Protein AF-C1D261-F1 (afdb_monomer_lite)

Radius of gyration: 27.04 Å; chains: 1; bounding box: 80×46×77 Å

Foldseek 3Di:
DDDDDDDDPPPPPVVVVVVVVVVVVVVVVVVVLVQLVVLQVVLVVLLVVLLQVLLPDPPNPNSFQDPVLAQHFQQDCSSPPSRDDVVSVVSADDKGKHADPVDRNWIKIWTHTPSRDIDMDTDPGPVVVVCVVVVNDDDDPDDDDPPDDDDPDDDDDDDPDPPPPDDD

Structure (mmCIF, N/CA/C/O backbone):
data_AF-C1D261-F1
#
_entry.id   AF-C1D261-F1
#
loop_
_atom_site.group_PDB
_atom_site.id
_atom_site.type_symbol
_atom_site.label_atom_id
_atom_site.label_alt_id
_atom_site.label_comp_id
_atom_site.label_asym_id
_atom_site.label_entity_id
_atom_site.label_seq_id
_atom_site.pdbx_PDB_ins_code
_atom_site.Cartn_x
_atom_site.Cartn_y
_atom_site.Cartn_z
_atom_site.occupancy
_atom_site.B_iso_or_equiv
_atom_site.auth_seq_id
_atom_site.auth_comp_id
_atom_site.auth_asym_id
_atom_site.auth_atom_id
_atom_site.pdbx_PDB_model_num
ATOM 1 N N . MET A 1 1 ? 57.432 -9.113 -55.259 1.00 39.78 1 MET A N 1
ATOM 2 C CA . MET A 1 1 ? 56.973 -7.722 -55.050 1.00 39.78 1 MET A CA 1
ATOM 3 C C . MET A 1 1 ? 55.510 -7.777 -54.645 1.00 39.78 1 MET A C 1
ATOM 5 O O . MET A 1 1 ? 54.765 -8.558 -55.221 1.00 39.78 1 MET A O 1
ATOM 9 N N . ASN A 1 2 ? 55.187 -7.074 -53.562 1.00 41.00 2 ASN A N 1
ATOM 10 C CA . ASN A 1 2 ? 54.074 -7.325 -52.645 1.00 41.00 2 ASN A CA 1
ATOM 11 C C . ASN A 1 2 ? 52.682 -7.084 -53.243 1.00 41.00 2 ASN A C 1
ATOM 13 O O . ASN A 1 2 ? 52.435 -6.032 -53.821 1.00 41.00 2 ASN A O 1
ATOM 17 N N . SER A 1 3 ? 51.764 -8.017 -52.980 1.00 47.94 3 SER A N 1
ATOM 18 C CA . SER A 1 3 ? 50.319 -7.836 -53.126 1.00 47.94 3 SER A CA 1
ATOM 19 C C . SER A 1 3 ? 49.685 -8.072 -51.752 1.00 47.94 3 SER A C 1
ATOM 21 O O . SER A 1 3 ? 49.516 -9.211 -51.330 1.00 47.94 3 SER A O 1
ATOM 23 N N . LEU A 1 4 ? 49.462 -6.993 -50.998 1.00 51.75 4 LEU A N 1
ATOM 24 C CA . LEU A 1 4 ? 48.928 -7.008 -49.630 1.00 51.75 4 LEU A CA 1
ATOM 25 C C . LEU A 1 4 ? 48.107 -5.734 -49.399 1.00 51.75 4 LEU A C 1
ATOM 27 O O . LEU A 1 4 ? 48.561 -4.836 -48.708 1.00 51.75 4 LEU A O 1
ATOM 31 N N . TYR A 1 5 ? 46.918 -5.630 -49.990 1.00 53.00 5 TYR A N 1
ATOM 32 C CA . TYR A 1 5 ? 45.932 -4.616 -49.596 1.00 53.00 5 TYR A CA 1
ATOM 33 C C . TYR A 1 5 ? 44.528 -5.092 -49.958 1.00 53.00 5 TYR A C 1
ATOM 35 O O . TYR A 1 5 ? 43.990 -4.650 -50.964 1.00 53.00 5 TYR A O 1
ATOM 43 N N . LEU A 1 6 ? 43.924 -6.001 -49.183 1.00 52.50 6 LEU A N 1
ATOM 44 C CA . LEU A 1 6 ? 42.470 -6.192 -49.270 1.00 52.50 6 LEU A CA 1
ATOM 45 C C . LEU A 1 6 ? 41.856 -6.908 -48.054 1.00 52.50 6 LEU A C 1
ATOM 47 O O . LEU A 1 6 ? 41.239 -7.952 -48.205 1.00 52.50 6 LEU A O 1
ATOM 51 N N . SER A 1 7 ? 41.995 -6.364 -46.842 1.00 49.75 7 SER A N 1
ATOM 52 C CA . SER A 1 7 ? 41.150 -6.798 -45.708 1.00 49.75 7 SER A CA 1
ATOM 53 C C . SER A 1 7 ? 41.362 -5.921 -44.473 1.00 49.75 7 SER A C 1
ATOM 55 O O . SER A 1 7 ? 41.992 -6.342 -43.509 1.00 49.75 7 SER A O 1
ATOM 57 N N . ALA A 1 8 ? 40.864 -4.681 -44.494 1.00 50.94 8 ALA A N 1
ATOM 58 C CA . ALA A 1 8 ? 40.878 -3.816 -43.305 1.00 50.94 8 ALA A CA 1
ATOM 59 C C . ALA A 1 8 ? 39.678 -2.849 -43.225 1.00 50.94 8 ALA A C 1
ATOM 61 O O . ALA A 1 8 ? 39.795 -1.761 -42.675 1.00 50.94 8 ALA A O 1
ATOM 62 N N . THR A 1 9 ? 38.515 -3.215 -43.773 1.00 51.25 9 THR A N 1
ATOM 63 C CA . THR A 1 9 ? 37.313 -2.350 -43.767 1.00 51.25 9 THR A CA 1
ATOM 64 C C . THR A 1 9 ? 36.032 -3.056 -43.305 1.00 51.25 9 THR A C 1
ATOM 66 O O . THR A 1 9 ? 34.938 -2.569 -43.554 1.00 51.25 9 THR A O 1
ATOM 69 N N . MET A 1 10 ? 36.140 -4.172 -42.573 1.00 49.25 1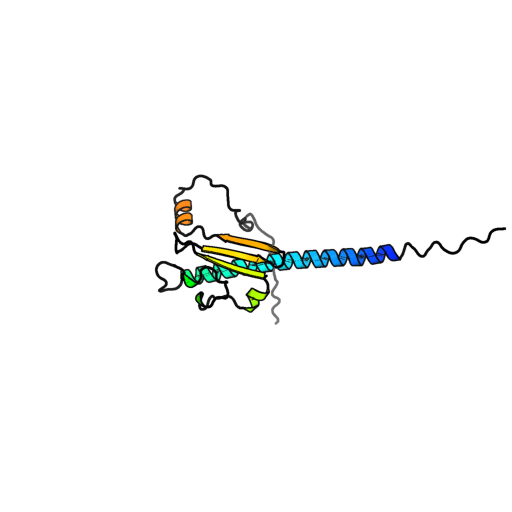0 MET A N 1
ATOM 70 C CA . MET A 1 10 ? 34.984 -4.914 -42.028 1.00 49.25 10 MET A CA 1
ATOM 71 C C . MET A 1 10 ? 34.945 -4.989 -40.489 1.00 49.25 10 MET A C 1
ATOM 73 O O . MET A 1 10 ? 34.366 -5.912 -39.934 1.00 49.25 10 MET A O 1
ATOM 77 N N . VAL A 1 11 ? 35.554 -4.039 -39.769 1.00 52.12 11 VAL A N 1
ATOM 78 C CA . VAL A 1 11 ? 35.526 -4.045 -38.285 1.00 52.12 11 VAL A CA 1
ATOM 79 C C . VAL A 1 11 ? 34.801 -2.831 -37.685 1.00 52.12 11 VAL A C 1
ATOM 81 O O . VAL A 1 11 ? 34.303 -2.914 -36.568 1.00 52.12 11 VAL A O 1
ATOM 84 N N . LEU A 1 12 ? 34.637 -1.724 -38.421 1.00 49.97 12 LEU A N 1
ATOM 85 C CA . LEU A 1 12 ? 33.993 -0.517 -37.872 1.00 49.97 12 LEU A CA 1
ATOM 86 C C . LEU A 1 12 ? 32.456 -0.494 -37.972 1.00 49.97 12 LEU A C 1
ATOM 88 O O . LEU A 1 12 ? 31.824 0.261 -37.241 1.00 49.97 12 LEU A O 1
ATOM 92 N N . GLY A 1 13 ? 31.837 -1.316 -38.827 1.00 49.56 13 GLY A N 1
ATOM 93 C CA . GLY A 1 13 ? 30.373 -1.343 -38.981 1.00 49.56 13 GLY A CA 1
ATOM 94 C C . GLY A 1 13 ? 29.634 -2.029 -37.826 1.00 49.56 13 GLY A C 1
ATOM 95 O O . GLY A 1 13 ? 28.518 -1.646 -37.492 1.00 49.56 13 GLY A O 1
ATOM 96 N N . SER A 1 14 ? 30.264 -3.008 -37.173 1.00 52.47 14 SER A N 1
ATOM 97 C CA . SER A 1 14 ? 29.611 -3.852 -36.159 1.00 52.47 14 SER A CA 1
ATOM 98 C C . SER A 1 14 ? 29.516 -3.199 -34.774 1.00 52.47 14 SER A C 1
ATOM 100 O O . SER A 1 14 ? 28.669 -3.587 -33.978 1.00 52.47 14 SER A O 1
ATOM 102 N N . LEU A 1 15 ? 30.354 -2.197 -34.485 1.00 52.19 15 LEU A N 1
ATOM 103 C CA . LEU A 1 15 ? 30.388 -1.506 -33.187 1.00 52.19 15 LEU A CA 1
ATOM 104 C C . LEU A 1 15 ? 29.264 -0.469 -33.034 1.00 52.19 15 LEU A C 1
ATOM 106 O O . LEU A 1 15 ? 28.790 -0.227 -31.924 1.00 52.19 15 LEU A O 1
ATOM 110 N N . VAL A 1 16 ? 28.808 0.123 -34.144 1.00 52.88 16 VAL A N 1
ATOM 111 C CA . VAL A 1 16 ? 27.756 1.153 -34.130 1.00 52.88 16 VAL A CA 1
ATOM 112 C C . VAL A 1 16 ? 26.375 0.526 -33.912 1.00 52.88 16 VAL A C 1
ATOM 114 O O . VAL A 1 16 ? 25.591 1.050 -33.125 1.00 52.88 16 VAL A O 1
ATOM 117 N N . LEU A 1 17 ? 26.098 -0.642 -34.509 1.00 53.12 17 LEU A N 1
ATOM 118 C CA . LEU A 1 17 ? 24.821 -1.340 -34.302 1.00 53.12 17 LEU A CA 1
ATOM 119 C C . LEU A 1 17 ? 24.685 -1.922 -32.884 1.00 53.12 17 LEU A C 1
ATOM 121 O O . LEU A 1 17 ? 23.619 -1.805 -32.284 1.00 53.12 17 LEU A O 1
ATOM 125 N N . SER A 1 18 ? 25.762 -2.457 -32.293 1.00 57.53 18 SER A N 1
ATOM 126 C CA . SER A 1 18 ? 25.724 -2.939 -30.902 1.00 57.53 18 SER A CA 1
ATOM 127 C C . SER A 1 18 ? 25.515 -1.817 -29.878 1.00 57.53 18 SER A C 1
ATOM 129 O O . SER A 1 18 ? 24.959 -2.055 -28.806 1.00 57.53 18 SER A O 1
ATOM 131 N N . GLY A 1 19 ? 25.949 -0.591 -30.197 1.00 59.88 19 GLY A N 1
ATOM 132 C CA . GLY A 1 19 ? 25.756 0.583 -29.344 1.00 59.88 19 GLY A CA 1
ATOM 133 C C . GLY A 1 19 ? 24.301 1.057 -29.298 1.00 59.88 19 GLY A C 1
ATOM 134 O O . GLY A 1 19 ? 23.809 1.391 -28.222 1.00 59.88 19 GLY A O 1
ATOM 135 N N . CYS A 1 20 ? 23.592 1.026 -30.433 1.00 64.88 20 CYS A N 1
ATOM 136 C CA . CYS A 1 20 ? 22.168 1.370 -30.497 1.00 64.88 20 CYS A CA 1
ATOM 137 C C . CYS A 1 20 ? 21.304 0.357 -29.737 1.00 64.88 20 CYS A C 1
ATOM 139 O O . CYS A 1 20 ? 20.500 0.755 -28.898 1.00 64.88 20 CYS A O 1
ATOM 141 N N . GLU A 1 21 ? 21.530 -0.945 -29.932 1.00 71.69 21 GLU A N 1
ATOM 142 C CA . GLU A 1 21 ? 20.773 -1.976 -29.210 1.00 71.69 21 GLU A CA 1
ATOM 143 C C . GLU A 1 21 ? 21.033 -1.957 -27.697 1.00 71.69 21 GLU A C 1
ATOM 145 O O . GLU A 1 21 ? 20.148 -2.286 -26.908 1.00 71.69 21 GLU A O 1
ATOM 150 N N . ALA A 1 22 ? 22.253 -1.618 -27.266 1.00 73.44 22 ALA A N 1
ATOM 151 C CA . ALA A 1 22 ? 22.586 -1.494 -25.849 1.00 73.44 22 ALA A CA 1
ATOM 152 C C . ALA A 1 22 ? 21.960 -0.238 -25.220 1.00 73.44 22 ALA A C 1
ATOM 154 O O . ALA A 1 22 ? 21.461 -0.296 -24.094 1.00 73.44 22 ALA A O 1
ATOM 155 N N . ALA A 1 23 ? 21.952 0.886 -25.944 1.00 74.25 23 ALA A N 1
ATOM 156 C CA . ALA A 1 23 ? 21.301 2.113 -25.498 1.00 74.25 23 ALA A CA 1
ATOM 157 C C . ALA A 1 23 ? 19.780 1.932 -25.387 1.00 74.25 23 ALA A C 1
ATOM 159 O O . ALA A 1 23 ? 19.203 2.266 -24.354 1.00 74.25 23 ALA A O 1
ATOM 160 N N . GLU A 1 24 ? 19.139 1.336 -26.396 1.00 79.69 24 GLU A N 1
ATOM 161 C CA . GLU A 1 24 ? 17.706 1.031 -26.365 1.00 79.69 24 GLU A CA 1
ATOM 162 C C . GLU A 1 24 ? 17.350 0.105 -25.199 1.00 79.69 24 GLU A C 1
ATOM 164 O O . GLU A 1 24 ? 16.458 0.434 -24.419 1.00 79.69 24 GLU A O 1
ATOM 169 N N . ARG A 1 25 ? 18.087 -1.001 -25.008 1.00 83.19 25 ARG A N 1
ATOM 170 C CA . ARG A 1 25 ? 17.892 -1.909 -23.862 1.00 83.19 25 ARG A CA 1
ATOM 171 C C . ARG A 1 25 ? 17.951 -1.173 -22.526 1.00 83.19 25 ARG A C 1
ATOM 173 O O . ARG A 1 25 ? 17.031 -1.303 -21.723 1.00 83.19 25 ARG A O 1
ATOM 180 N N . LYS A 1 26 ? 18.966 -0.330 -22.325 1.00 84.12 26 LYS A N 1
ATOM 181 C CA . LYS A 1 26 ? 19.103 0.470 -21.101 1.00 84.12 26 LYS A CA 1
ATOM 182 C C . LYS A 1 26 ? 17.930 1.434 -20.902 1.00 84.12 26 LYS A C 1
ATOM 184 O O . LYS A 1 26 ? 17.459 1.600 -19.779 1.00 84.12 26 LYS A O 1
ATOM 189 N N . HIS A 1 27 ? 17.439 2.060 -21.971 1.00 84.62 27 HIS A N 1
ATOM 190 C CA . HIS A 1 27 ? 16.257 2.920 -21.899 1.00 84.62 27 HIS A CA 1
ATOM 191 C C . HIS A 1 27 ? 14.992 2.134 -21.529 1.00 84.62 27 HIS A C 1
ATOM 193 O O . HIS A 1 27 ? 14.210 2.604 -20.701 1.00 84.62 27 HIS A O 1
ATOM 199 N N . TYR A 1 28 ? 14.798 0.937 -22.091 1.00 88.31 28 TYR A N 1
ATOM 200 C CA . TYR A 1 28 ? 13.676 0.067 -21.729 1.00 88.31 28 TYR A CA 1
ATOM 201 C C . TYR A 1 28 ? 13.749 -0.383 -20.268 1.00 88.31 28 TYR A C 1
ATOM 203 O O . TYR A 1 28 ? 12.752 -0.276 -19.560 1.00 88.31 28 TYR A O 1
ATOM 211 N N . GLU A 1 29 ? 14.921 -0.807 -19.793 1.00 91.50 29 GLU A N 1
ATOM 212 C CA . GLU A 1 29 ? 15.138 -1.202 -18.396 1.00 91.50 29 GLU A CA 1
ATOM 213 C C . GLU A 1 29 ? 14.838 -0.049 -17.426 1.00 91.50 29 GLU A C 1
ATOM 215 O O . GLU A 1 29 ? 14.090 -0.219 -16.464 1.00 91.50 29 GLU A O 1
ATOM 220 N N . GLN A 1 30 ? 15.346 1.156 -17.706 1.00 92.62 30 GLN A N 1
ATOM 221 C CA . GLN A 1 30 ? 15.082 2.342 -16.881 1.00 92.62 30 GLN A CA 1
ATOM 222 C C . GLN A 1 30 ? 13.604 2.739 -16.873 1.00 92.62 30 GLN A C 1
ATOM 224 O O . GLN A 1 30 ? 13.062 3.137 -15.834 1.00 92.62 30 GLN A O 1
ATOM 229 N N . ARG A 1 31 ? 12.942 2.635 -18.029 1.00 93.81 31 ARG A N 1
ATOM 230 C CA . ARG A 1 31 ? 11.510 2.906 -18.143 1.00 93.81 31 ARG A CA 1
ATOM 231 C C . ARG A 1 31 ? 10.706 1.896 -17.338 1.00 93.81 31 ARG A C 1
ATOM 233 O O . ARG A 1 31 ? 9.803 2.303 -16.615 1.00 93.81 31 ARG A O 1
ATOM 240 N N . GLN A 1 32 ? 11.041 0.614 -17.442 1.00 94.88 32 GLN A N 1
ATOM 241 C CA . GLN A 1 32 ? 10.359 -0.444 -16.708 1.00 94.88 32 GLN A CA 1
ATOM 242 C C . GLN A 1 32 ? 10.522 -0.260 -15.196 1.00 94.88 32 GLN A C 1
ATOM 244 O O . GLN A 1 32 ? 9.527 -0.258 -14.481 1.00 94.88 32 GLN A O 1
ATOM 249 N N . LEU A 1 33 ? 11.736 0.040 -14.728 1.00 94.44 33 LEU A N 1
ATOM 250 C CA . LEU A 1 33 ? 11.999 0.315 -13.314 1.00 94.44 33 LEU A CA 1
ATOM 251 C C . LEU A 1 33 ? 11.202 1.523 -12.798 1.00 94.44 33 LEU A C 1
ATOM 253 O O . LEU A 1 33 ? 10.637 1.488 -11.708 1.00 94.44 33 LEU A O 1
ATOM 257 N N . THR A 1 34 ? 11.102 2.586 -13.602 1.00 94.69 34 THR A N 1
ATOM 258 C CA . THR A 1 34 ? 10.259 3.747 -13.271 1.00 94.69 34 THR A CA 1
ATOM 259 C C . THR A 1 34 ? 8.780 3.368 -13.185 1.00 94.69 34 THR A C 1
ATOM 261 O O . THR A 1 34 ? 8.083 3.812 -12.273 1.00 94.69 34 THR A O 1
ATOM 264 N N . LEU A 1 35 ? 8.288 2.549 -14.119 1.00 96.81 35 LEU A N 1
ATOM 265 C CA . LEU A 1 35 ? 6.905 2.076 -14.106 1.00 96.81 35 LEU A CA 1
ATOM 266 C C . LEU A 1 35 ? 6.618 1.215 -12.873 1.00 96.81 35 LEU A C 1
ATOM 268 O O . LEU A 1 35 ? 5.603 1.434 -12.219 1.00 96.81 35 LEU A O 1
ATOM 272 N N . ASP A 1 36 ? 7.512 0.293 -12.523 1.00 97.06 36 ASP A N 1
ATOM 273 C CA . ASP A 1 36 ? 7.348 -0.594 -11.368 1.00 97.06 36 ASP A CA 1
ATOM 274 C C . ASP A 1 36 ? 7.347 0.186 -10.044 1.00 97.06 36 ASP A C 1
ATOM 276 O O . ASP A 1 36 ? 6.477 -0.040 -9.198 1.00 97.06 36 ASP A O 1
ATOM 280 N N . ARG A 1 37 ? 8.217 1.196 -9.911 1.00 97.25 37 ARG A N 1
ATOM 281 C CA . ARG A 1 37 ? 8.188 2.155 -8.795 1.00 97.25 37 ARG A CA 1
ATOM 282 C C . ARG A 1 37 ? 6.859 2.902 -8.707 1.00 97.25 37 ARG A C 1
ATOM 284 O O . ARG A 1 37 ? 6.244 2.958 -7.642 1.00 97.25 37 ARG A O 1
ATOM 291 N N . ASN A 1 38 ? 6.405 3.479 -9.820 1.00 96.38 38 ASN A N 1
ATOM 292 C CA . ASN A 1 38 ? 5.160 4.251 -9.855 1.00 96.38 38 ASN A CA 1
ATOM 293 C C . ASN A 1 38 ? 3.951 3.371 -9.517 1.00 96.38 38 ASN A C 1
ATOM 295 O O . ASN A 1 38 ? 3.059 3.801 -8.790 1.00 96.38 38 ASN A O 1
ATOM 299 N N . ASN A 1 39 ? 3.944 2.129 -9.999 1.00 97.12 39 ASN A N 1
ATOM 300 C CA . ASN A 1 39 ? 2.920 1.137 -9.695 1.00 97.12 39 ASN A CA 1
ATOM 301 C C . ASN A 1 39 ? 2.872 0.812 -8.197 1.00 97.12 39 ASN A C 1
ATOM 303 O O . ASN A 1 39 ? 1.788 0.805 -7.613 1.00 97.12 39 ASN A O 1
ATOM 307 N N . ALA A 1 40 ? 4.028 0.597 -7.561 1.00 97.19 40 ALA A N 1
ATOM 308 C CA . ALA A 1 40 ? 4.107 0.328 -6.127 1.00 97.19 40 ALA A CA 1
ATOM 309 C C . ALA A 1 40 ? 3.613 1.516 -5.286 1.00 97.19 40 ALA A C 1
ATOM 311 O O . ALA A 1 40 ? 2.808 1.337 -4.370 1.00 97.19 40 ALA A O 1
ATOM 312 N N . GLN A 1 41 ? 4.019 2.741 -5.634 1.00 96.12 41 GLN A N 1
ATOM 313 C CA . GLN A 1 41 ? 3.559 3.958 -4.957 1.00 96.12 41 GLN A CA 1
ATOM 314 C C . GLN A 1 41 ? 2.062 4.212 -5.162 1.00 96.12 41 GLN A C 1
ATOM 316 O O . GLN A 1 41 ? 1.350 4.549 -4.212 1.00 96.12 41 GLN A O 1
ATOM 321 N N . PHE A 1 42 ? 1.564 4.017 -6.385 1.00 95.75 42 PHE A N 1
ATOM 322 C CA . PHE A 1 42 ? 0.144 4.141 -6.686 1.00 95.75 42 PHE A CA 1
ATOM 323 C C . PHE A 1 42 ? -0.668 3.134 -5.871 1.00 95.75 42 PHE A C 1
ATOM 325 O O . PHE A 1 42 ? -1.596 3.535 -5.168 1.00 95.75 42 PHE A O 1
ATOM 332 N N . TYR A 1 43 ? -0.275 1.858 -5.882 1.00 97.56 43 TYR A N 1
ATOM 333 C CA . TYR A 1 43 ? -0.908 0.818 -5.077 1.00 97.56 43 TYR A CA 1
ATOM 334 C C . TYR A 1 43 ? -0.911 1.178 -3.583 1.00 97.56 43 TYR A C 1
ATOM 336 O O . TYR A 1 43 ? -1.955 1.105 -2.933 1.00 97.56 43 TYR A O 1
ATOM 344 N N . LEU A 1 44 ? 0.229 1.627 -3.039 1.00 96.62 44 LEU A N 1
ATOM 345 C CA . LEU A 1 44 ? 0.337 2.053 -1.642 1.00 96.62 44 LEU A CA 1
ATOM 346 C C . LEU A 1 44 ? -0.668 3.169 -1.324 1.00 96.62 44 LEU A C 1
ATOM 348 O O . LEU A 1 44 ? -1.397 3.080 -0.338 1.00 96.62 44 LEU A O 1
ATOM 352 N N . SER A 1 45 ? -0.761 4.183 -2.188 1.00 95.56 45 SER A N 1
ATOM 353 C CA . SER A 1 45 ? -1.699 5.297 -2.012 1.00 95.56 45 SER A CA 1
ATOM 354 C C . SER A 1 45 ? -3.168 4.853 -2.028 1.00 95.56 45 SER A C 1
ATOM 356 O O . SER A 1 45 ? -3.967 5.344 -1.230 1.00 95.56 45 SER A O 1
ATOM 358 N N . GLN A 1 46 ? -3.527 3.896 -2.892 1.00 96.62 46 GLN A N 1
ATOM 359 C CA . GLN A 1 46 ? -4.878 3.336 -2.953 1.00 96.62 46 GLN A CA 1
ATOM 360 C C . GLN A 1 46 ? -5.184 2.512 -1.703 1.00 96.62 46 GLN A C 1
ATOM 362 O O . GLN A 1 46 ? -6.276 2.616 -1.147 1.00 96.62 46 GLN A O 1
ATOM 367 N N . CYS A 1 47 ? -4.206 1.750 -1.210 1.00 95.81 47 CYS A N 1
ATOM 368 C CA . CYS A 1 47 ? -4.358 0.978 0.015 1.00 95.81 47 CYS A CA 1
ATOM 369 C C . CYS A 1 47 ? -4.595 1.875 1.238 1.00 95.81 47 CYS A C 1
ATOM 371 O O . CYS A 1 47 ? -5.515 1.618 2.015 1.00 95.81 47 CYS A O 1
ATOM 373 N N . VAL A 1 48 ? -3.832 2.968 1.376 1.00 94.38 48 VAL A N 1
ATOM 374 C CA . VAL A 1 48 ? -4.067 3.978 2.424 1.00 94.38 48 VAL A CA 1
ATOM 375 C C . VAL A 1 48 ? -5.502 4.502 2.341 1.00 94.38 48 VAL A C 1
ATOM 377 O O . VAL A 1 48 ? -6.231 4.481 3.330 1.00 94.38 48 VAL A O 1
ATOM 380 N N . GLN A 1 49 ? -5.951 4.910 1.151 1.00 93.44 49 GLN A N 1
ATOM 381 C CA . GLN A 1 49 ? -7.309 5.429 0.965 1.00 93.44 49 GLN A CA 1
ATOM 382 C C . GLN A 1 49 ? -8.391 4.400 1.307 1.00 93.44 49 GLN A C 1
ATOM 384 O O . GLN A 1 49 ? -9.399 4.758 1.918 1.00 93.44 49 GLN A O 1
ATOM 389 N N . ALA A 1 50 ? -8.199 3.135 0.937 1.00 93.94 50 ALA A N 1
ATOM 390 C CA . ALA A 1 50 ? -9.117 2.052 1.267 1.00 93.94 50 ALA A CA 1
ATOM 391 C C . ALA A 1 50 ? -9.266 1.874 2.783 1.00 93.94 50 ALA A C 1
ATOM 393 O O . ALA A 1 50 ? -10.384 1.812 3.303 1.00 93.94 50 ALA A O 1
ATOM 394 N N . ILE A 1 51 ? -8.138 1.849 3.497 1.00 91.94 51 ILE A N 1
ATOM 395 C CA . ILE A 1 51 ? -8.110 1.736 4.955 1.00 91.94 51 ILE A CA 1
ATOM 396 C C . ILE A 1 51 ? -8.785 2.951 5.602 1.00 91.94 51 ILE A C 1
ATOM 398 O O . ILE A 1 51 ? -9.657 2.778 6.453 1.00 91.94 51 ILE A O 1
ATOM 402 N N . GLU A 1 52 ? -8.467 4.171 5.171 1.00 90.12 52 GLU A N 1
ATOM 403 C CA . GLU A 1 52 ? -9.071 5.384 5.738 1.00 90.12 52 GLU A CA 1
ATOM 404 C C . GLU A 1 52 ? -10.581 5.467 5.481 1.00 90.12 52 GLU A C 1
ATOM 406 O O . GLU A 1 52 ? -11.353 5.788 6.388 1.00 90.12 52 GLU A O 1
ATOM 411 N N . ARG A 1 53 ? -11.051 5.079 4.290 1.00 89.69 53 ARG A N 1
ATOM 412 C CA . ARG A 1 53 ? -12.494 4.977 4.008 1.00 89.69 53 ARG A CA 1
ATOM 413 C C . ARG A 1 53 ? -13.170 3.938 4.895 1.00 89.69 53 ARG A C 1
ATOM 415 O O . ARG A 1 53 ? -14.262 4.185 5.407 1.00 89.69 53 ARG A O 1
ATOM 422 N N . ARG A 1 54 ? -12.512 2.800 5.137 1.00 88.00 54 ARG A N 1
ATOM 423 C CA . ARG A 1 54 ? -13.011 1.777 6.062 1.00 88.00 54 ARG A CA 1
ATOM 424 C C . ARG A 1 54 ? -13.117 2.310 7.490 1.00 88.00 54 ARG A C 1
ATOM 426 O O . ARG A 1 54 ? -14.085 1.991 8.174 1.00 88.00 54 ARG A O 1
ATOM 433 N N . ARG A 1 55 ? -12.174 3.140 7.939 1.00 85.12 55 ARG A N 1
ATOM 434 C CA . ARG A 1 55 ? -12.210 3.771 9.272 1.00 85.12 55 ARG A CA 1
ATOM 435 C C . ARG A 1 55 ? -13.307 4.820 9.400 1.00 85.12 55 ARG A C 1
ATOM 437 O O . ARG A 1 55 ? -13.895 4.946 10.471 1.00 85.12 55 ARG A O 1
ATOM 444 N N . ALA A 1 56 ? -13.583 5.551 8.325 1.00 84.06 56 ALA A N 1
ATOM 445 C CA . ALA A 1 56 ? -14.607 6.588 8.292 1.00 84.06 56 ALA A CA 1
ATOM 446 C C . ALA A 1 56 ? -16.045 6.039 8.195 1.00 84.06 56 ALA A C 1
ATOM 448 O O . ALA A 1 56 ? -16.997 6.816 8.284 1.00 84.06 56 ALA A O 1
ATOM 449 N N . GLN A 1 57 ? -16.233 4.725 8.011 1.00 81.50 57 GLN A N 1
ATOM 450 C CA . GLN A 1 57 ? -17.569 4.156 7.851 1.00 81.50 57 GLN A CA 1
ATOM 451 C C . GLN A 1 57 ? -18.441 4.302 9.111 1.00 81.50 57 GLN A C 1
ATOM 453 O O . GLN A 1 57 ? -17.998 3.987 10.223 1.00 81.50 57 GLN A O 1
ATOM 458 N N . PRO A 1 58 ? -19.721 4.688 8.945 1.00 70.75 58 PRO A N 1
ATOM 459 C CA . PRO A 1 58 ? -20.687 4.704 10.036 1.00 70.75 58 PRO A CA 1
ATOM 460 C C . PRO A 1 58 ? -20.805 3.325 10.700 1.00 70.75 58 PRO A C 1
ATOM 462 O O . PRO A 1 58 ? -20.914 2.305 10.025 1.00 70.75 58 PRO A O 1
ATOM 465 N N . GLY A 1 59 ? -20.794 3.288 12.033 1.00 68.56 59 GLY A N 1
ATOM 466 C CA . GLY A 1 59 ? -20.914 2.045 12.806 1.00 68.56 59 GLY A CA 1
ATOM 467 C C . GLY A 1 59 ? -19.594 1.317 13.091 1.00 68.56 59 GLY A C 1
ATOM 468 O O . GLY A 1 59 ? -19.584 0.393 13.904 1.00 68.56 59 GLY A O 1
ATOM 469 N N . VAL A 1 60 ? -18.464 1.750 12.518 1.00 64.62 60 VAL A N 1
ATOM 470 C CA . VAL A 1 60 ? -17.136 1.279 12.941 1.00 64.62 60 VAL A CA 1
ATOM 471 C C . VAL A 1 60 ? -16.763 1.980 14.247 1.00 64.62 60 VAL A C 1
ATOM 473 O O . VAL A 1 60 ? -16.516 3.186 14.278 1.00 64.62 60 VAL A O 1
ATOM 476 N N . ALA A 1 61 ? -16.739 1.231 15.354 1.00 59.84 61 ALA A N 1
ATOM 477 C CA . ALA A 1 61 ? -16.457 1.779 16.679 1.00 59.84 61 ALA A CA 1
ATOM 478 C C . ALA A 1 61 ? -15.111 2.529 16.692 1.00 59.84 61 ALA A C 1
ATOM 480 O O . ALA A 1 61 ? -14.049 1.912 16.620 1.00 59.84 61 ALA A O 1
ATOM 481 N N . GLN A 1 62 ? -15.164 3.862 16.802 1.00 64.12 62 GLN A N 1
ATOM 482 C CA . GLN A 1 62 ? -14.001 4.749 16.959 1.00 64.12 62 GLN A CA 1
ATOM 483 C C . GLN A 1 62 ? -12.951 4.650 15.831 1.00 64.12 62 GLN A C 1
ATOM 485 O O . GLN A 1 62 ? -11.762 4.836 16.087 1.00 64.12 62 GLN A O 1
ATOM 490 N N . GLY A 1 63 ? -13.355 4.316 14.599 1.00 68.50 63 GLY A N 1
ATOM 491 C CA . GLY A 1 63 ? -12.416 4.190 13.474 1.00 68.50 63 GLY A CA 1
ATOM 492 C C . GLY A 1 63 ? -11.369 3.085 13.664 1.00 68.50 63 GLY A C 1
ATOM 493 O O . GLY A 1 63 ? -10.252 3.198 13.154 1.00 68.50 63 GLY A O 1
ATOM 494 N N . ARG A 1 64 ? -11.707 2.046 14.442 1.00 76.69 64 ARG A N 1
ATOM 495 C CA . ARG A 1 64 ? -10.866 0.863 14.668 1.00 76.69 64 ARG A CA 1
ATOM 496 C C . ARG A 1 64 ? -10.948 -0.093 13.486 1.00 76.69 64 ARG A C 1
ATOM 498 O O . ARG A 1 64 ? -12.033 -0.391 12.993 1.00 76.69 64 ARG A O 1
ATOM 505 N N . LEU A 1 65 ? -9.805 -0.642 13.093 1.00 83.88 65 LEU A N 1
ATOM 506 C CA . LEU A 1 65 ? -9.737 -1.659 12.048 1.00 83.88 65 LEU A CA 1
ATOM 507 C C . LEU A 1 65 ? -9.966 -3.068 12.626 1.00 83.88 65 LEU A C 1
ATOM 509 O O . LEU A 1 65 ? -9.596 -3.334 13.776 1.00 83.88 65 LEU A O 1
ATOM 513 N N . PRO A 1 66 ? -10.563 -4.002 11.860 1.00 86.69 66 PRO A N 1
ATOM 514 C CA . PRO A 1 66 ? -10.693 -5.389 12.292 1.00 86.69 66 PRO A CA 1
ATOM 515 C C . PRO A 1 66 ? -9.315 -6.014 12.532 1.00 86.69 66 PRO A C 1
ATOM 517 O O . PRO A 1 66 ? -8.488 -6.035 11.629 1.00 86.69 66 PRO A O 1
ATOM 520 N N . ARG A 1 67 ? -9.077 -6.611 13.709 1.00 88.56 67 ARG A N 1
ATOM 521 C CA . ARG A 1 67 ? -7.784 -7.258 14.031 1.00 88.56 67 ARG A CA 1
ATOM 522 C C . ARG A 1 67 ? -7.352 -8.326 13.028 1.00 88.56 67 ARG A C 1
ATOM 524 O O . ARG A 1 67 ? -6.165 -8.501 12.816 1.00 88.56 67 ARG A O 1
ATOM 531 N N . LYS A 1 68 ? -8.310 -9.005 12.391 1.00 91.88 68 LYS A N 1
ATOM 532 C CA . LYS A 1 68 ? -8.044 -10.008 11.349 1.00 91.88 68 LYS A CA 1
ATOM 533 C C . LYS A 1 68 ? -7.403 -9.428 10.078 1.00 91.88 68 LYS A C 1
ATOM 535 O O . LYS A 1 68 ? -6.990 -10.206 9.234 1.00 91.88 68 LYS A O 1
ATOM 540 N N . LEU A 1 69 ? -7.370 -8.101 9.929 1.00 92.19 69 LEU A N 1
ATOM 541 C CA . LEU A 1 69 ? -6.694 -7.413 8.829 1.00 92.19 69 LEU A CA 1
ATOM 542 C C . LEU A 1 69 ? -5.165 -7.386 9.025 1.00 92.19 69 LEU A C 1
ATOM 544 O O . LEU A 1 69 ? -4.427 -7.212 8.059 1.00 92.19 69 LEU A O 1
ATOM 548 N N . ASP A 1 70 ? -4.683 -7.575 10.255 1.00 94.38 70 ASP A N 1
ATOM 549 C CA . ASP A 1 70 ? -3.252 -7.654 10.547 1.00 94.38 70 ASP A CA 1
ATOM 550 C C . ASP A 1 70 ? -2.598 -8.839 9.820 1.00 94.38 70 ASP A C 1
ATOM 552 O O . ASP A 1 70 ? -3.101 -9.963 9.847 1.00 94.38 70 ASP A O 1
ATOM 556 N N . GLY A 1 71 ? -1.487 -8.576 9.135 1.00 95.88 71 GLY A N 1
ATOM 557 C CA . GLY A 1 71 ? -0.775 -9.538 8.297 1.00 95.88 71 GLY A CA 1
ATOM 558 C C . GLY A 1 71 ? -1.418 -9.815 6.933 1.00 95.88 71 GLY A C 1
ATOM 559 O O . GLY A 1 71 ? -0.913 -10.662 6.197 1.00 95.88 71 GLY A O 1
ATOM 560 N N . THR A 1 72 ? -2.510 -9.131 6.578 1.00 96.75 72 THR A N 1
ATOM 561 C CA . THR A 1 72 ? -3.215 -9.327 5.297 1.00 96.75 72 THR A CA 1
ATOM 562 C C . THR A 1 72 ? -2.839 -8.275 4.255 1.00 96.75 72 THR A C 1
ATOM 564 O O . THR A 1 72 ? -2.117 -7.330 4.550 1.00 96.75 72 THR A O 1
ATOM 567 N N . ASN A 1 73 ? -3.302 -8.451 3.021 1.00 96.69 73 ASN A N 1
ATOM 568 C CA . ASN A 1 73 ? -3.066 -7.546 1.899 1.00 96.69 73 ASN A CA 1
ATOM 569 C C . ASN A 1 73 ? -4.236 -6.564 1.687 1.00 96.69 73 ASN A C 1
ATOM 571 O O . ASN A 1 73 ? -5.305 -6.698 2.284 1.00 96.69 73 ASN A O 1
ATOM 575 N N . CYS A 1 74 ? -4.047 -5.566 0.824 1.00 95.81 74 CYS A N 1
ATOM 576 C CA . CYS A 1 74 ? -5.043 -4.512 0.598 1.00 95.81 74 CYS A CA 1
ATOM 577 C C . CYS A 1 74 ? -6.224 -4.943 -0.292 1.00 95.81 74 CYS A C 1
ATOM 579 O O . CYS A 1 74 ? -7.203 -4.213 -0.420 1.00 95.81 74 CYS A O 1
ATOM 581 N N . GLU A 1 75 ? -6.164 -6.136 -0.882 1.00 97.06 75 GLU A N 1
ATOM 582 C CA . GLU A 1 75 ? -7.282 -6.788 -1.576 1.00 97.06 75 GLU A CA 1
ATOM 583 C C . GLU A 1 75 ? -8.157 -7.611 -0.622 1.00 97.06 75 GLU A C 1
ATOM 585 O O . GLU A 1 75 ? -9.124 -8.249 -1.042 1.00 97.06 75 GLU A O 1
ATOM 590 N N . ASN A 1 76 ? -7.804 -7.665 0.666 1.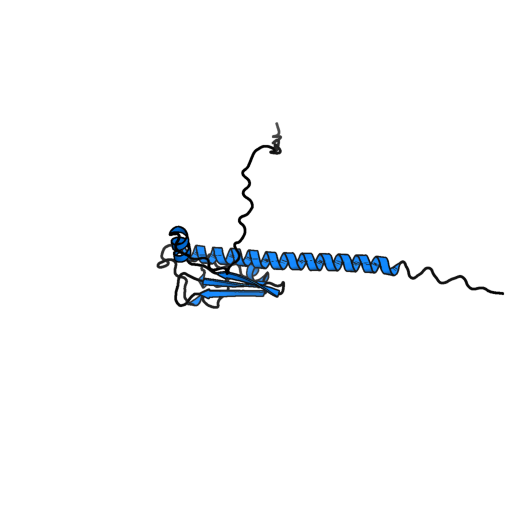00 96.44 76 ASN A N 1
ATOM 591 C CA . ASN A 1 76 ? -8.489 -8.537 1.597 1.00 96.44 76 ASN A CA 1
ATOM 592 C C . ASN A 1 76 ? -9.961 -8.108 1.783 1.00 96.44 76 ASN A C 1
ATOM 594 O O . ASN A 1 76 ? -10.222 -6.946 2.114 1.00 96.44 76 ASN A O 1
ATOM 598 N N . PRO A 1 77 ? -10.931 -9.042 1.695 1.00 93.81 77 PRO A N 1
ATOM 599 C CA . PRO A 1 77 ? -12.356 -8.736 1.850 1.00 93.81 77 PRO A CA 1
ATOM 600 C C . PRO A 1 77 ? -12.745 -8.095 3.190 1.00 93.81 77 PRO A C 1
ATOM 602 O O . PRO A 1 77 ? -13.830 -7.534 3.318 1.00 93.81 77 PRO A O 1
ATOM 605 N N . LEU A 1 78 ? -11.883 -8.151 4.211 1.00 91.38 78 LEU A N 1
ATOM 606 C CA . LEU A 1 78 ? -12.102 -7.470 5.492 1.00 91.38 78 LEU A CA 1
ATOM 607 C C . LEU A 1 78 ? -12.166 -5.934 5.371 1.00 91.38 78 LEU A C 1
ATOM 609 O O . LEU A 1 78 ? -12.734 -5.276 6.255 1.00 91.38 78 LEU A O 1
ATOM 613 N N . LEU A 1 79 ? -11.634 -5.371 4.280 1.00 91.62 79 LEU A N 1
ATOM 614 C CA . LEU A 1 79 ? -11.786 -3.960 3.911 1.00 91.62 79 LEU A CA 1
ATOM 615 C C . LEU A 1 79 ? -13.175 -3.634 3.329 1.00 91.62 79 LEU A C 1
ATOM 617 O O . LEU A 1 79 ? -13.510 -2.459 3.187 1.00 91.62 79 LEU A O 1
ATOM 621 N N . GLY A 1 80 ? -14.013 -4.645 3.074 1.00 90.12 80 GLY A N 1
ATOM 622 C CA . GLY A 1 80 ? -15.359 -4.487 2.525 1.00 90.12 80 GLY A CA 1
ATOM 623 C C . GLY A 1 80 ? -15.331 -3.933 1.102 1.00 90.12 80 GLY A C 1
ATOM 624 O O . GLY A 1 80 ? -14.453 -4.283 0.319 1.00 90.12 80 GLY A O 1
ATOM 625 N N . ASP A 1 81 ? -16.254 -3.022 0.797 1.00 91.25 81 ASP A N 1
ATOM 626 C CA . ASP A 1 81 ? -16.390 -2.392 -0.529 1.00 91.25 81 ASP A CA 1
ATOM 627 C C . ASP A 1 81 ? -15.181 -1.535 -0.945 1.00 91.25 81 ASP A C 1
ATOM 629 O O . ASP A 1 81 ? -15.113 -1.059 -2.075 1.00 91.25 81 ASP A O 1
ATOM 633 N N . TYR A 1 82 ? -14.231 -1.308 -0.033 1.00 93.06 82 TYR A N 1
ATOM 634 C CA . TYR A 1 82 ? -13.000 -0.573 -0.314 1.00 93.06 82 TYR A CA 1
ATOM 635 C C . TYR A 1 82 ? -11.792 -1.475 -0.545 1.00 93.06 82 TYR A C 1
ATOM 637 O O . TYR A 1 82 ? -10.709 -0.950 -0.788 1.00 93.06 82 TYR A O 1
ATOM 645 N N . ALA A 1 83 ? -11.943 -2.801 -0.452 1.00 95.44 83 ALA A N 1
ATOM 646 C CA . ALA A 1 83 ? -10.876 -3.718 -0.831 1.00 95.44 83 ALA A CA 1
ATOM 647 C C . ALA A 1 83 ? -10.417 -3.412 -2.263 1.00 95.44 83 ALA A C 1
ATOM 649 O O . ALA A 1 83 ? -11.239 -3.188 -3.156 1.00 95.44 83 ALA A O 1
ATOM 650 N N . LEU A 1 84 ? -9.102 -3.380 -2.476 1.00 96.31 84 LEU A N 1
ATOM 651 C CA . LEU A 1 84 ? -8.559 -3.153 -3.809 1.00 96.31 84 LEU A CA 1
ATOM 652 C C . LEU A 1 84 ? -8.899 -4.325 -4.731 1.00 96.31 84 LEU A C 1
ATOM 654 O O . LEU A 1 84 ? -9.008 -5.474 -4.297 1.00 96.31 84 LEU A O 1
ATOM 658 N N . ASP A 1 85 ? -9.033 -4.028 -6.023 1.00 95.19 85 ASP A N 1
ATOM 659 C CA . ASP A 1 85 ? -9.229 -5.061 -7.035 1.00 95.19 85 ASP A CA 1
ATOM 660 C C . ASP A 1 85 ? -8.011 -6.013 -7.044 1.00 95.19 85 ASP A C 1
ATOM 662 O O . ASP A 1 85 ? -6.872 -5.539 -7.119 1.00 95.19 85 ASP A O 1
ATOM 666 N N . PRO A 1 86 ? -8.203 -7.347 -7.025 1.00 94.38 86 PRO A N 1
ATOM 667 C CA . PRO A 1 86 ? -7.120 -8.322 -7.154 1.00 94.38 86 PRO A CA 1
ATOM 668 C C . PRO A 1 86 ? -6.173 -8.096 -8.339 1.00 94.38 86 PRO A C 1
ATOM 670 O O . PRO A 1 86 ? -5.007 -8.483 -8.278 1.00 94.38 86 PRO A O 1
ATOM 673 N N . ALA A 1 87 ? -6.644 -7.481 -9.425 1.00 93.75 87 ALA A N 1
ATOM 674 C CA . ALA A 1 87 ? -5.829 -7.085 -10.565 1.00 93.75 87 ALA A CA 1
ATOM 675 C C . ALA A 1 87 ? -4.810 -5.993 -10.208 1.00 93.75 87 ALA A C 1
ATOM 677 O O . ALA A 1 87 ? -3.703 -6.018 -10.744 1.00 93.75 87 ALA A O 1
ATOM 678 N N . GLN A 1 88 ? -5.127 -5.090 -9.274 1.00 91.06 88 GLN A N 1
ATOM 679 C CA . GLN A 1 88 ? -4.163 -4.114 -8.758 1.00 91.06 88 GLN A CA 1
ATOM 680 C C . GLN A 1 88 ? -3.054 -4.808 -7.966 1.00 91.06 88 GLN A C 1
ATOM 682 O O . GLN A 1 88 ? -1.895 -4.455 -8.127 1.00 91.06 88 GLN A O 1
ATOM 687 N N . GLY A 1 89 ? -3.349 -5.869 -7.215 1.00 91.44 89 GLY A N 1
ATOM 688 C CA . GLY A 1 89 ? -2.312 -6.675 -6.556 1.00 91.44 89 GLY A CA 1
ATOM 689 C C . GLY A 1 89 ? -1.304 -7.303 -7.521 1.00 91.44 89 GLY A C 1
ATOM 690 O O . GLY A 1 89 ? -0.166 -7.580 -7.154 1.00 91.44 89 GLY A O 1
ATOM 691 N N . ARG A 1 90 ? -1.680 -7.475 -8.796 1.00 94.00 90 ARG A N 1
ATOM 692 C CA . ARG A 1 90 ? -0.800 -8.021 -9.839 1.00 94.00 90 ARG A CA 1
ATOM 693 C C . ARG A 1 90 ? 0.175 -7.005 -10.422 1.00 94.00 90 ARG A C 1
ATOM 695 O O . ARG A 1 90 ? 0.894 -7.389 -11.338 1.00 94.00 90 ARG A O 1
ATOM 702 N N . ILE A 1 91 ? 0.203 -5.747 -9.986 1.00 93.81 91 ILE A N 1
ATOM 703 C CA . ILE A 1 91 ? 1.204 -4.766 -10.461 1.00 93.81 91 ILE A CA 1
ATOM 704 C C . ILE A 1 91 ? 2.385 -4.619 -9.494 1.00 93.81 91 ILE A C 1
ATOM 706 O O . ILE A 1 91 ? 3.380 -3.990 -9.836 1.00 93.81 91 ILE A O 1
ATOM 710 N N . ILE A 1 92 ? 2.285 -5.234 -8.315 1.00 96.62 92 ILE A N 1
ATOM 711 C CA . ILE A 1 92 ? 3.318 -5.282 -7.277 1.00 96.62 92 ILE A CA 1
ATOM 712 C C . ILE A 1 92 ? 3.774 -6.733 -7.050 1.00 96.62 92 ILE A C 1
ATOM 714 O O . ILE A 1 92 ? 3.297 -7.654 -7.723 1.00 96.62 92 ILE A O 1
ATOM 718 N N . GLU A 1 93 ? 4.724 -6.946 -6.141 1.00 96.94 93 GLU A N 1
ATOM 719 C CA . GLU A 1 93 ? 5.120 -8.288 -5.697 1.00 96.94 93 GLU A CA 1
ATOM 720 C C . GLU A 1 93 ? 4.252 -8.761 -4.524 1.00 96.94 93 GLU A C 1
ATOM 722 O O . GLU A 1 93 ? 3.719 -9.871 -4.544 1.00 96.94 93 GLU A O 1
ATOM 727 N N . LYS A 1 94 ? 4.094 -7.916 -3.499 1.00 96.69 94 LYS A N 1
ATOM 728 C CA . LYS A 1 94 ? 3.359 -8.247 -2.271 1.00 96.69 94 LYS A CA 1
ATOM 729 C C . LYS A 1 94 ? 2.982 -6.990 -1.497 1.00 96.69 94 LYS A C 1
ATOM 731 O O . LYS A 1 94 ? 3.735 -6.025 -1.491 1.00 96.69 94 LYS A O 1
ATOM 736 N N . SER A 1 95 ? 1.877 -7.032 -0.760 1.00 97.75 95 SER A N 1
ATOM 737 C CA . SER A 1 95 ? 1.546 -6.030 0.255 1.00 97.75 95 SER A CA 1
ATOM 738 C C . SER A 1 95 ? 1.187 -6.671 1.596 1.00 97.75 95 SER A C 1
ATOM 740 O O . SER A 1 95 ? 0.702 -7.805 1.649 1.00 97.75 95 SER A O 1
ATOM 742 N N . VAL A 1 96 ? 1.469 -5.960 2.688 1.00 98.00 96 VAL A N 1
ATOM 743 C CA . VAL A 1 96 ? 1.142 -6.370 4.056 1.00 98.00 96 VAL A CA 1
ATOM 744 C C . VAL A 1 96 ? 0.661 -5.165 4.853 1.00 98.00 96 VAL A C 1
ATOM 746 O O . VAL A 1 96 ? 1.349 -4.153 4.949 1.00 98.00 96 VAL A O 1
ATOM 749 N N . ILE A 1 97 ? -0.499 -5.306 5.478 1.00 96.31 97 ILE A N 1
ATOM 750 C CA . ILE A 1 97 ? -1.043 -4.391 6.473 1.00 96.31 97 ILE A CA 1
ATOM 751 C C . ILE A 1 97 ? -0.622 -4.908 7.845 1.00 96.31 97 ILE A C 1
ATOM 753 O O . ILE A 1 97 ? -0.842 -6.075 8.164 1.00 96.31 97 ILE A O 1
ATOM 757 N N . ARG A 1 98 ? -0.039 -4.047 8.675 1.00 94.69 98 ARG A N 1
ATOM 758 C CA . ARG A 1 98 ? 0.264 -4.330 10.079 1.00 94.69 98 ARG A CA 1
ATOM 759 C C . ARG A 1 98 ? -0.512 -3.387 10.976 1.00 94.69 98 ARG A C 1
ATOM 761 O O . ARG A 1 98 ? -0.450 -2.178 10.786 1.00 94.69 98 ARG A O 1
ATOM 768 N N . LEU A 1 99 ? -1.227 -3.918 11.957 1.00 90.62 99 LEU A N 1
ATOM 769 C CA . LEU A 1 99 ? -1.969 -3.111 12.923 1.00 90.62 99 LEU A CA 1
ATOM 770 C C . LEU A 1 99 ? -1.170 -2.972 14.218 1.00 90.62 99 LEU A C 1
ATOM 772 O O . LEU A 1 99 ? -0.692 -3.961 14.769 1.00 90.62 99 LEU A O 1
ATOM 776 N N . ASP A 1 100 ? -1.082 -1.758 14.760 1.00 85.06 100 ASP A N 1
ATOM 777 C CA . ASP A 1 100 ? -0.421 -1.539 16.046 1.00 85.06 100 ASP A CA 1
ATOM 778 C C . ASP A 1 100 ? -1.253 -2.203 17.167 1.00 85.06 100 ASP A C 1
ATOM 780 O O . ASP A 1 100 ? -2.463 -1.983 17.330 1.00 85.06 100 ASP A O 1
ATOM 784 N N . SER A 1 101 ? -0.622 -3.091 17.937 1.00 78.69 101 SER A N 1
ATOM 785 C CA . SER A 1 101 ? -1.280 -3.818 19.025 1.00 78.69 101 SER A CA 1
ATOM 786 C C . SER A 1 101 ? -1.662 -2.897 20.188 1.00 78.69 101 SER A C 1
ATOM 788 O O . SER A 1 101 ? -2.713 -3.106 20.797 1.00 78.69 101 SER A O 1
ATOM 790 N N . SER A 1 102 ? -0.880 -1.842 20.427 1.00 74.94 102 SER A N 1
ATOM 791 C CA . SER A 1 102 ? -1.089 -0.837 21.471 1.00 74.94 102 SER A CA 1
ATOM 792 C C . SER A 1 102 ? -2.088 0.251 21.065 1.00 74.94 102 SER A C 1
ATOM 794 O O . SER A 1 102 ? -2.814 0.774 21.911 1.00 74.94 102 SER A O 1
ATOM 796 N N . ARG A 1 103 ? -2.178 0.560 19.764 1.00 72.56 103 ARG A N 1
ATOM 797 C CA . ARG A 1 103 ? -3.051 1.602 19.202 1.00 72.56 103 ARG A CA 1
ATOM 798 C C . ARG A 1 103 ? -3.839 1.049 18.024 1.00 72.56 103 ARG A C 1
ATOM 800 O O . ARG A 1 103 ? -3.430 1.138 16.880 1.00 72.56 103 ARG A O 1
ATOM 807 N N . LEU A 1 104 ? -5.026 0.527 18.317 1.00 61.91 104 LEU A N 1
ATOM 808 C CA . LEU A 1 104 ? -5.945 -0.112 17.359 1.00 61.91 104 LEU A CA 1
ATOM 809 C C . LEU A 1 104 ? -6.377 0.741 16.152 1.00 61.91 104 LEU A C 1
ATOM 811 O O . LEU A 1 104 ? -7.004 0.227 15.225 1.00 61.91 104 LEU A O 1
ATOM 815 N N . SER A 1 105 ? -6.120 2.042 16.209 1.00 70.00 105 SER A N 1
ATOM 816 C CA . SER A 1 105 ? -6.364 3.007 15.145 1.00 70.00 105 SER A CA 1
ATOM 817 C C . SER A 1 105 ? -5.143 3.220 14.242 1.00 70.00 105 SER A C 1
ATOM 819 O O . SER A 1 105 ? -5.323 3.702 13.134 1.00 70.00 105 SER A O 1
ATOM 821 N N . SER A 1 106 ? -3.937 2.864 14.685 1.00 84.88 106 SER A N 1
ATOM 822 C CA . SER A 1 106 ? -2.690 3.018 13.935 1.00 84.88 106 SER A CA 1
ATOM 823 C C . SER A 1 106 ? -2.359 1.751 13.149 1.00 84.88 106 SER A C 1
ATOM 825 O O . SER A 1 106 ? -2.589 0.626 13.605 1.00 84.88 106 SER A O 1
ATOM 827 N N . TYR A 1 107 ? -1.779 1.935 11.969 1.00 89.44 107 TYR A N 1
ATOM 828 C CA . TYR A 1 107 ? -1.371 0.850 11.089 1.00 89.44 107 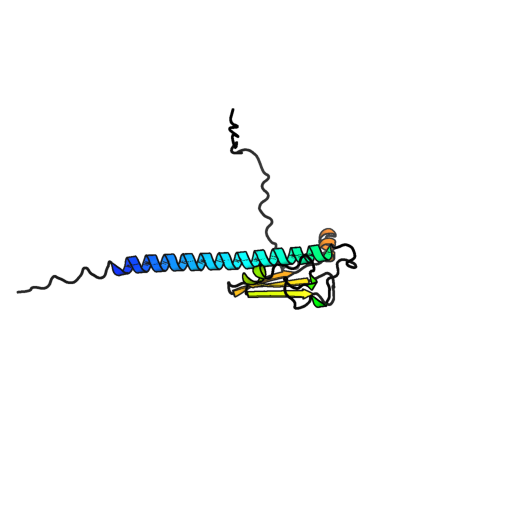TYR A CA 1
ATOM 829 C C . TYR A 1 107 ? -0.145 1.234 10.261 1.00 89.44 107 TYR A C 1
ATOM 831 O O . TYR A 1 107 ? 0.153 2.410 10.059 1.00 89.44 107 TYR A O 1
ATOM 839 N N . THR A 1 108 ? 0.537 0.217 9.754 1.00 93.81 108 THR A N 1
ATOM 840 C CA . THR A 1 108 ? 1.612 0.327 8.773 1.00 93.81 108 THR A CA 1
ATOM 841 C C . THR A 1 108 ? 1.218 -0.472 7.539 1.00 93.81 108 THR A C 1
ATOM 843 O O . THR A 1 108 ? 0.669 -1.565 7.665 1.00 93.81 108 THR A O 1
ATOM 846 N N . ILE A 1 109 ? 1.504 0.044 6.351 1.00 96.12 109 ILE A N 1
ATOM 847 C CA . ILE A 1 109 ? 1.415 -0.715 5.102 1.00 96.12 109 ILE A CA 1
ATOM 848 C C . ILE A 1 109 ? 2.829 -0.875 4.566 1.00 96.12 109 ILE A C 1
ATOM 850 O O . ILE A 1 109 ? 3.546 0.113 4.445 1.00 96.12 109 ILE A O 1
ATOM 854 N N . GLU A 1 110 ? 3.207 -2.098 4.222 1.00 97.94 110 GLU A N 1
ATOM 855 C CA . GLU A 1 110 ? 4.426 -2.412 3.478 1.00 97.94 110 GLU A CA 1
ATOM 856 C C . GLU A 1 110 ? 4.032 -2.941 2.097 1.00 97.94 110 GLU A C 1
ATOM 858 O O . GLU A 1 110 ? 3.219 -3.860 1.989 1.00 97.94 110 GLU A O 1
ATOM 863 N N . VAL A 1 111 ? 4.598 -2.365 1.038 1.00 97.94 111 VAL A N 1
ATOM 864 C CA . VAL A 1 111 ? 4.420 -2.794 -0.354 1.00 97.94 111 VAL A CA 1
ATOM 865 C C . VAL A 1 111 ? 5.786 -3.138 -0.928 1.00 97.94 111 VAL A C 1
ATOM 867 O O . VAL A 1 111 ? 6.661 -2.285 -1.016 1.00 97.94 111 VAL A O 1
ATOM 870 N N . HIS A 1 112 ? 5.955 -4.386 -1.339 1.00 97.69 112 HIS A N 1
ATOM 871 C CA . HIS A 1 112 ? 7.111 -4.863 -2.084 1.00 97.69 112 HIS A CA 1
ATOM 872 C C . HIS A 1 112 ? 6.853 -4.625 -3.575 1.00 97.69 112 HIS A C 1
ATOM 874 O O . HIS A 1 112 ? 5.925 -5.206 -4.155 1.00 97.69 112 HIS A O 1
ATOM 880 N N . GLY A 1 113 ? 7.622 -3.717 -4.170 1.00 96.06 113 GLY A N 1
ATOM 881 C CA . GLY A 1 113 ? 7.558 -3.395 -5.589 1.00 96.06 113 GLY A CA 1
ATOM 882 C C . GLY A 1 113 ? 8.327 -4.404 -6.440 1.00 96.06 113 GLY A C 1
ATOM 883 O O . GLY A 1 113 ? 9.232 -5.086 -5.970 1.00 96.06 113 GLY A O 1
ATOM 884 N N . ARG A 1 114 ? 7.980 -4.496 -7.728 1.00 97.06 114 ARG A N 1
ATOM 885 C CA . ARG A 1 114 ? 8.692 -5.361 -8.692 1.00 97.06 114 ARG A CA 1
ATOM 886 C C . ARG A 1 114 ? 10.075 -4.843 -9.074 1.00 97.06 114 ARG A C 1
ATOM 888 O O . ARG A 1 114 ? 10.861 -5.572 -9.667 1.00 97.06 114 ARG A O 1
ATOM 895 N N . ASP A 1 115 ? 10.359 -3.599 -8.713 1.00 94.38 115 ASP A N 1
ATOM 896 C CA . ASP A 1 115 ? 11.682 -2.992 -8.756 1.00 94.38 115 ASP A CA 1
ATOM 897 C C . ASP A 1 115 ? 12.609 -3.501 -7.635 1.00 94.38 115 ASP A C 1
ATOM 899 O O . ASP A 1 115 ? 13.786 -3.154 -7.629 1.00 94.38 115 ASP A O 1
ATOM 903 N N . GLY A 1 116 ? 12.104 -4.338 -6.717 1.00 94.62 116 GLY A N 1
ATOM 904 C CA . GLY A 1 116 ? 12.857 -4.917 -5.601 1.00 94.62 116 GLY A CA 1
ATOM 905 C C . GLY A 1 116 ? 12.892 -4.037 -4.349 1.00 94.62 116 GLY A C 1
ATOM 906 O O . GLY A 1 116 ? 13.474 -4.434 -3.339 1.00 94.62 116 GLY A O 1
ATOM 907 N N . GLU A 1 117 ? 12.257 -2.865 -4.394 1.00 96.62 117 GLU A N 1
ATOM 908 C CA . GLU A 1 117 ? 12.206 -1.912 -3.287 1.00 96.62 117 GLU A CA 1
ATOM 909 C C . GLU A 1 117 ? 10.978 -2.138 -2.392 1.00 96.62 117 GLU A C 1
ATOM 911 O O . GLU A 1 117 ? 9.953 -2.690 -2.807 1.00 96.62 117 GLU A O 1
ATOM 916 N N . VAL A 1 118 ? 11.071 -1.676 -1.141 1.00 97.12 118 VAL A N 1
ATOM 917 C CA . VAL A 1 118 ? 9.964 -1.719 -0.176 1.00 97.12 118 VAL A CA 1
ATOM 918 C C . VAL A 1 118 ? 9.464 -0.309 0.105 1.00 97.12 118 VAL A C 1
ATOM 920 O O . VAL A 1 118 ? 10.207 0.563 0.551 1.00 97.12 118 VAL A O 1
ATOM 923 N N . TYR A 1 119 ? 8.172 -0.109 -0.118 1.00 95.81 119 TYR A N 1
ATOM 924 C CA . TYR A 1 119 ? 7.470 1.147 0.085 1.00 95.81 119 TYR A CA 1
ATOM 925 C C . TYR A 1 119 ? 6.596 1.041 1.329 1.00 95.81 119 TYR A C 1
ATOM 927 O O . TYR A 1 119 ? 5.697 0.201 1.394 1.00 95.81 119 TYR A O 1
ATOM 935 N N . THR A 1 120 ? 6.845 1.906 2.311 1.00 94.69 120 THR A N 1
ATOM 936 C CA . THR A 1 120 ? 6.191 1.828 3.621 1.00 94.69 120 THR A CA 1
ATOM 937 C C . THR A 1 120 ? 5.403 3.094 3.927 1.00 94.69 120 THR A C 1
ATOM 939 O O . THR A 1 120 ? 5.914 4.204 3.791 1.00 94.69 120 THR A O 1
ATOM 942 N N . TYR A 1 121 ? 4.173 2.925 4.403 1.00 93.62 121 TYR A N 1
ATOM 943 C CA . TYR A 1 121 ? 3.362 3.983 5.001 1.00 93.62 121 TYR A CA 1
ATOM 944 C C . TYR A 1 121 ? 3.118 3.670 6.475 1.00 93.62 121 TYR A C 1
ATOM 946 O O . TYR A 1 121 ? 2.772 2.539 6.800 1.00 93.62 121 TYR A O 1
ATOM 954 N N . VAL A 1 122 ? 3.260 4.662 7.354 1.00 91.38 122 VAL A N 1
ATOM 955 C CA . VAL A 1 122 ? 2.987 4.532 8.793 1.00 91.38 122 VAL A CA 1
ATOM 956 C C . VAL A 1 122 ? 1.948 5.576 9.189 1.00 91.38 122 VAL A C 1
ATOM 958 O O . VAL A 1 122 ? 2.223 6.775 9.113 1.00 91.38 122 VAL A O 1
ATOM 961 N N . ASP A 1 123 ? 0.776 5.133 9.647 1.00 87.06 123 ASP A N 1
ATOM 962 C CA . ASP A 1 123 ? -0.219 6.019 10.246 1.00 87.06 123 ASP A CA 1
ATOM 963 C C . ASP A 1 123 ? 0.289 6.485 11.613 1.00 87.06 123 ASP A C 1
ATOM 965 O O . ASP A 1 123 ? 0.330 5.724 12.588 1.00 87.06 123 ASP A O 1
ATOM 969 N N . ARG A 1 124 ? 0.651 7.767 11.705 1.00 70.06 124 ARG A N 1
ATOM 970 C CA . ARG A 1 124 ? 1.021 8.398 12.980 1.00 70.06 124 ARG A CA 1
ATOM 971 C C . ARG A 1 124 ? -0.173 8.476 13.947 1.00 70.06 124 ARG A C 1
ATOM 973 O O . ARG A 1 124 ? 0.017 8.688 15.143 1.00 70.06 124 ARG A O 1
ATOM 980 N N . GLY A 1 125 ? -1.388 8.217 13.461 1.00 64.69 125 GLY A N 1
ATOM 981 C CA . GLY A 1 125 ? -2.627 8.236 14.217 1.00 64.69 125 GLY A CA 1
ATOM 982 C C . GLY A 1 125 ? -3.139 9.659 14.428 1.00 64.69 125 GLY A C 1
ATOM 983 O O . GLY A 1 125 ? -2.375 10.620 14.517 1.00 64.69 125 GLY A O 1
ATOM 984 N N . ARG A 1 126 ? -4.461 9.797 14.585 1.00 59.91 126 ARG A N 1
ATOM 985 C CA . ARG A 1 126 ? -5.119 11.090 14.846 1.00 59.91 126 ARG A CA 1
ATOM 986 C C . ARG A 1 126 ? -4.548 11.820 16.071 1.00 59.91 126 ARG A C 1
ATOM 988 O O . ARG A 1 126 ? -4.489 13.037 16.066 1.00 59.91 126 ARG A O 1
ATOM 995 N N . ALA A 1 127 ? -4.068 11.082 17.074 1.00 53.66 127 ALA A N 1
ATOM 996 C CA . ALA A 1 127 ? -3.442 11.640 18.273 1.00 53.66 127 ALA A CA 1
ATOM 997 C C . ALA A 1 127 ? -2.088 12.321 17.998 1.00 53.66 127 ALA A C 1
ATOM 999 O O . ALA A 1 127 ? -1.771 13.299 18.664 1.00 53.66 127 ALA A O 1
ATOM 1000 N N . ALA A 1 128 ? -1.297 11.847 17.026 1.00 51.59 128 ALA A N 1
ATOM 1001 C CA . ALA A 1 128 ? -0.074 12.546 16.630 1.00 51.59 128 ALA A CA 1
ATOM 1002 C C . ALA A 1 128 ? -0.400 13.820 15.844 1.00 51.59 128 ALA A C 1
ATOM 1004 O O . ALA A 1 128 ? 0.214 14.845 16.099 1.00 51.59 128 ALA A O 1
ATOM 1005 N N . ALA A 1 129 ? -1.419 13.787 14.978 1.00 52.66 129 ALA A N 1
ATOM 1006 C CA . ALA A 1 129 ? -1.904 14.982 14.283 1.00 52.66 129 ALA A CA 1
ATOM 1007 C C . ALA A 1 129 ? -2.498 16.025 15.255 1.00 52.66 129 ALA A C 1
ATOM 1009 O O . ALA A 1 129 ? -2.235 17.217 15.124 1.00 52.66 129 ALA A O 1
ATOM 1010 N N . GLU A 1 130 ? -3.249 15.584 16.270 1.00 55.47 130 GLU A N 1
ATOM 1011 C CA . GLU A 1 130 ? -3.760 16.446 17.346 1.00 55.47 130 GLU A CA 1
ATOM 1012 C C . GLU A 1 130 ? -2.622 16.988 18.234 1.00 55.47 130 GLU A C 1
ATOM 1014 O O . GLU A 1 130 ? -2.671 18.143 18.644 1.00 55.47 130 GLU A O 1
ATOM 1019 N N . ALA A 1 131 ? -1.570 16.205 18.497 1.00 52.56 131 ALA A N 1
ATOM 1020 C CA . ALA A 1 131 ? -0.403 16.642 19.271 1.00 52.56 131 ALA A CA 1
ATOM 1021 C C . ALA A 1 131 ? 0.565 17.550 18.479 1.00 52.56 131 ALA A C 1
ATOM 1023 O O . ALA A 1 131 ? 1.188 18.431 19.069 1.00 52.56 131 ALA A O 1
ATOM 1024 N N . GLU A 1 132 ? 0.660 17.398 17.155 1.00 51.44 132 GLU A N 1
ATOM 1025 C CA . GLU A 1 132 ? 1.322 18.355 16.255 1.00 51.44 132 GLU A CA 1
ATOM 1026 C C . GLU A 1 132 ? 0.541 19.683 16.218 1.00 51.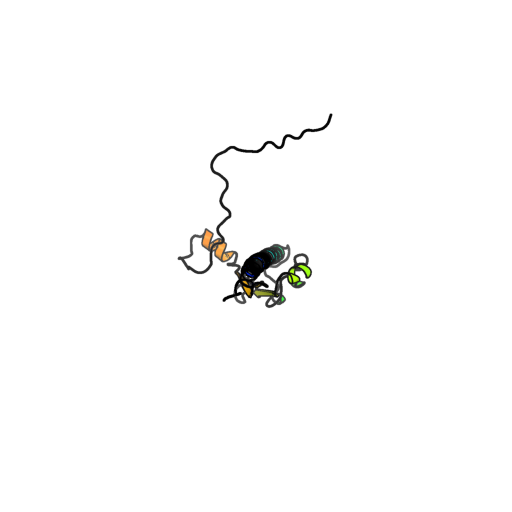44 132 GLU A C 1
ATOM 1028 O O . GLU A 1 132 ? 1.138 20.749 16.359 1.00 51.44 132 GLU A O 1
ATOM 1033 N N . GLN A 1 133 ? -0.797 19.639 16.149 1.00 54.75 133 GLN A N 1
ATOM 1034 C CA . GLN A 1 133 ? -1.652 20.830 16.290 1.00 54.75 133 GLN A CA 1
ATOM 1035 C C . GLN A 1 133 ? -1.559 21.473 17.683 1.00 54.75 133 GLN A C 1
ATOM 1037 O O . GLN A 1 133 ? -1.623 22.695 17.800 1.00 54.75 133 GLN A O 1
ATOM 1042 N N . ALA A 1 134 ? -1.375 20.671 18.735 1.00 57.31 134 ALA A N 1
ATOM 1043 C CA . ALA A 1 134 ? -1.125 21.141 20.097 1.00 57.31 134 ALA A CA 1
ATOM 1044 C C . ALA A 1 134 ? 0.347 21.543 20.346 1.00 57.31 134 ALA A C 1
ATOM 1046 O O . ALA A 1 134 ? 0.705 21.881 21.477 1.00 57.31 134 ALA A O 1
ATOM 1047 N N . GLY A 1 135 ? 1.210 21.501 19.321 1.00 50.91 135 GLY A N 1
ATOM 1048 C CA . GLY A 1 135 ? 2.601 21.961 19.375 1.00 50.91 135 GLY A CA 1
ATOM 1049 C C . GLY A 1 135 ? 3.509 21.172 20.324 1.00 50.91 135 GLY A C 1
ATOM 1050 O O . GLY A 1 135 ? 4.451 21.739 20.870 1.00 50.91 135 GLY A O 1
ATOM 1051 N N . THR A 1 136 ? 3.218 19.893 20.586 1.00 55.16 136 THR A N 1
ATOM 1052 C CA . THR A 1 136 ? 3.798 19.158 21.727 1.00 55.16 136 THR A CA 1
ATOM 1053 C C . THR A 1 136 ? 4.891 18.136 21.376 1.00 55.16 136 THR A C 1
ATOM 1055 O O . THR A 1 136 ? 5.306 17.383 22.257 1.00 55.16 136 THR A O 1
ATOM 1058 N N . PHE A 1 137 ? 5.410 18.093 20.143 1.00 50.88 137 PHE A N 1
ATOM 1059 C CA . PHE A 1 137 ? 6.560 17.232 19.823 1.00 50.88 137 PHE A CA 1
ATOM 1060 C C . PHE A 1 137 ? 7.881 17.999 19.756 1.00 50.88 137 PHE A C 1
ATOM 1062 O O . PHE A 1 137 ? 8.023 18.968 19.016 1.00 50.88 137 PHE A O 1
ATOM 1069 N N . ALA A 1 138 ? 8.862 17.502 20.516 1.00 47.94 138 ALA A N 1
ATOM 1070 C CA . ALA A 1 138 ? 10.277 17.764 20.297 1.00 47.94 138 ALA A CA 1
ATOM 1071 C C . ALA A 1 138 ? 10.752 16.952 19.081 1.00 47.94 138 ALA A C 1
ATOM 1073 O O . ALA A 1 138 ? 10.438 15.762 18.977 1.00 47.94 138 ALA A O 1
ATOM 1074 N N . ASP A 1 139 ? 11.493 17.610 18.188 1.00 42.12 139 ASP A N 1
ATOM 1075 C CA . ASP A 1 139 ? 12.057 17.063 16.952 1.00 42.12 139 ASP A CA 1
ATOM 1076 C C . ASP A 1 139 ? 12.544 15.617 17.109 1.00 42.12 139 ASP A C 1
ATOM 1078 O O . ASP A 1 139 ? 13.563 15.336 17.739 1.00 42.12 139 ASP A O 1
ATOM 1082 N N . SER A 1 140 ? 11.823 14.683 16.493 1.00 41.44 140 SER A N 1
ATOM 1083 C CA . SER A 1 140 ? 12.309 13.328 16.256 1.00 41.44 140 SER A CA 1
ATOM 1084 C C . SER A 1 140 ? 12.450 13.143 14.753 1.00 41.44 140 SER A C 1
ATOM 1086 O O . SER A 1 140 ? 11.507 12.805 14.041 1.00 41.44 140 SER A O 1
ATOM 1088 N N . SER A 1 141 ? 13.663 13.424 14.281 1.00 45.56 141 SER A N 1
ATOM 1089 C CA . SER A 1 141 ? 14.159 13.134 12.937 1.00 45.56 141 SER A CA 1
ATOM 1090 C C . SER A 1 141 ? 14.079 11.627 12.650 1.00 45.56 141 SER A C 1
ATOM 1092 O O . SER A 1 141 ? 14.998 10.881 12.975 1.00 45.56 141 SER A O 1
ATOM 1094 N N . ALA A 1 142 ? 12.955 11.162 12.097 1.00 46.12 142 ALA A N 1
ATOM 1095 C CA . ALA A 1 142 ? 12.824 9.888 11.382 1.00 46.12 142 ALA A CA 1
ATOM 1096 C C . ALA A 1 142 ? 11.454 9.815 10.686 1.00 46.12 142 ALA A C 1
ATOM 1098 O O . ALA A 1 142 ? 10.449 9.427 11.278 1.00 46.12 142 ALA A O 1
ATOM 1099 N N . GLY A 1 143 ? 11.406 10.182 9.407 1.00 38.09 143 GLY A N 1
ATOM 1100 C CA . GLY A 1 143 ? 10.230 9.980 8.560 1.00 38.09 143 GLY A CA 1
ATOM 1101 C C . GLY A 1 143 ? 10.119 11.088 7.534 1.00 38.09 143 GLY A C 1
ATOM 1102 O O . GLY A 1 143 ? 9.587 12.150 7.844 1.00 38.09 143 GLY A O 1
ATOM 1103 N N . GLY A 1 144 ? 10.662 10.832 6.342 1.00 34.53 144 GLY A N 1
ATOM 1104 C CA . GLY A 1 144 ? 10.683 11.769 5.227 1.00 34.53 144 GLY A CA 1
ATOM 1105 C C . GLY A 1 144 ? 9.311 12.381 4.979 1.00 34.53 144 GLY A C 1
ATOM 1106 O O . GLY A 1 144 ? 8.332 11.684 4.717 1.00 34.53 144 GLY A O 1
ATOM 1107 N N . THR A 1 145 ? 9.266 13.700 5.086 1.00 36.19 145 THR A N 1
ATOM 1108 C CA . THR A 1 145 ? 8.172 14.536 4.625 1.00 36.19 145 THR A CA 1
ATOM 1109 C C . THR A 1 145 ? 8.029 14.305 3.128 1.00 36.19 145 THR A C 1
ATOM 1111 O O . THR A 1 145 ? 8.970 14.532 2.367 1.00 36.19 145 THR A O 1
ATOM 1114 N N . VAL A 1 146 ? 6.861 13.845 2.687 1.00 44.03 146 VAL A N 1
ATOM 1115 C CA . VAL A 1 146 ? 6.475 14.021 1.288 1.00 44.03 146 VAL A CA 1
ATOM 1116 C C . VAL A 1 146 ? 6.441 15.531 1.081 1.00 44.03 146 VAL A C 1
ATOM 1118 O O . VAL A 1 146 ? 5.651 16.213 1.736 1.00 44.03 146 VAL A O 1
ATOM 1121 N N . SER A 1 147 ? 7.344 16.069 0.258 1.00 34.03 147 SER A N 1
ATOM 1122 C CA . SER A 1 147 ? 7.253 17.466 -0.159 1.00 34.03 147 SER A CA 1
ATOM 1123 C C . SER A 1 147 ? 5.841 17.694 -0.699 1.00 34.03 147 SER A C 1
ATOM 1125 O O . SER A 1 147 ? 5.418 16.936 -1.579 1.00 34.03 147 SER A O 1
ATOM 1127 N N . PRO A 1 148 ? 5.089 18.682 -0.187 1.00 38.25 148 PRO A N 1
ATOM 1128 C CA . PRO A 1 148 ? 3.846 19.063 -0.833 1.00 38.25 148 PRO A CA 1
ATOM 1129 C C . PRO A 1 148 ? 4.157 19.428 -2.295 1.00 38.25 148 PRO A C 1
ATOM 1131 O O . PRO A 1 148 ? 5.249 19.945 -2.570 1.00 38.25 148 PRO A O 1
ATOM 1134 N N . PRO A 1 149 ? 3.253 19.134 -3.249 1.00 41.62 149 PRO A N 1
ATOM 1135 C CA . PRO A 1 149 ? 3.408 19.644 -4.606 1.00 41.62 149 PRO A CA 1
ATOM 1136 C C . PRO A 1 149 ? 3.589 21.168 -4.525 1.00 41.62 149 PRO A C 1
ATOM 1138 O O . PRO A 1 149 ? 2.962 21.790 -3.663 1.00 41.62 149 PRO A O 1
ATOM 1141 N N . PRO A 1 150 ? 4.464 21.770 -5.351 1.00 38.72 150 PRO A N 1
ATOM 1142 C CA . PRO A 1 150 ? 4.700 23.203 -5.290 1.00 38.72 150 PRO A CA 1
ATOM 1143 C C . PRO A 1 150 ? 3.375 23.958 -5.412 1.00 38.72 150 PRO A C 1
ATOM 1145 O O . PRO A 1 150 ? 2.589 23.719 -6.332 1.00 38.72 150 PRO A O 1
ATOM 1148 N N . ASP A 1 151 ? 3.156 24.836 -4.438 1.00 34.44 151 ASP A N 1
ATOM 1149 C CA . ASP A 1 151 ? 2.091 25.826 -4.395 1.00 34.44 151 ASP A CA 1
ATOM 1150 C C . ASP A 1 151 ? 2.195 26.699 -5.650 1.00 34.44 151 ASP A C 1
ATOM 1152 O O . ASP A 1 151 ? 3.138 27.471 -5.827 1.00 34.44 151 ASP A O 1
ATOM 1156 N N . VAL A 1 152 ? 1.257 26.515 -6.575 1.00 45.28 152 VAL A N 1
ATOM 1157 C CA . VAL A 1 152 ? 1.086 27.388 -7.735 1.00 45.28 152 VAL A CA 1
ATOM 1158 C C . VAL A 1 152 ? 0.210 28.561 -7.330 1.00 45.28 152 VAL A C 1
ATOM 1160 O O . VAL A 1 152 ? -0.933 28.657 -7.767 1.00 45.28 152 VAL A O 1
ATOM 1163 N N . THR A 1 153 ? 0.752 29.468 -6.514 1.00 42.22 153 THR A N 1
ATOM 1164 C CA . THR A 1 153 ? 0.134 30.785 -6.333 1.00 42.22 153 THR A CA 1
ATOM 1165 C C . THR A 1 153 ? 1.139 31.892 -6.003 1.00 42.22 153 THR A C 1
ATOM 1167 O O . THR A 1 153 ? 1.162 32.417 -4.899 1.00 42.22 153 THR A O 1
ATOM 1170 N N . GLU A 1 154 ? 1.903 32.341 -6.999 1.00 40.28 154 GLU A N 1
ATOM 1171 C CA . GLU A 1 154 ? 2.316 33.750 -7.085 1.00 40.28 154 GLU A CA 1
ATOM 1172 C C . GLU A 1 154 ? 2.201 34.220 -8.546 1.00 40.28 154 GLU A C 1
ATOM 1174 O O . GLU A 1 154 ? 2.940 33.761 -9.409 1.00 40.28 154 GLU A O 1
ATOM 1179 N N . GLY A 1 155 ? 1.256 35.134 -8.806 1.00 33.12 155 GLY A N 1
ATOM 1180 C CA . GLY A 1 155 ? 1.296 36.103 -9.913 1.00 33.12 155 GLY A CA 1
ATOM 1181 C C . GLY A 1 155 ? 1.046 35.599 -11.346 1.00 33.12 155 GLY A C 1
ATOM 1182 O O . GLY A 1 155 ? 1.943 35.089 -12.001 1.00 33.12 155 GLY A O 1
ATOM 1183 N N . GLU A 1 156 ? -0.173 35.846 -11.837 1.00 37.91 156 GLU A N 1
ATOM 1184 C CA . GLU A 1 156 ? -0.667 35.944 -13.235 1.00 37.91 156 GLU A CA 1
ATOM 1185 C C . GLU A 1 156 ? 0.325 36.385 -14.352 1.00 37.91 156 GLU A C 1
ATOM 1187 O O . GLU A 1 156 ? 1.360 36.977 -14.052 1.00 37.91 156 GLU A O 1
ATOM 1192 N N . PRO A 1 157 ? -0.036 36.337 -15.663 1.00 45.06 157 PRO A N 1
ATOM 1193 C CA . PRO A 1 157 ? -1.068 35.563 -16.370 1.00 45.06 157 PRO A CA 1
ATOM 1194 C C . PRO A 1 157 ? -0.528 34.936 -17.684 1.00 45.06 157 PRO A C 1
ATOM 1196 O O . PRO A 1 157 ? 0.058 35.614 -18.520 1.00 45.06 157 PRO A O 1
ATOM 1199 N N . ASN A 1 158 ? -0.792 33.658 -17.952 1.00 41.44 158 ASN A N 1
ATOM 1200 C CA . ASN A 1 158 ? -0.793 33.148 -19.333 1.00 41.44 158 ASN A CA 1
ATOM 1201 C C . ASN A 1 158 ? -1.684 31.913 -19.411 1.00 41.44 158 ASN A C 1
ATOM 1203 O O . ASN A 1 158 ? -1.245 30.766 -19.363 1.00 41.44 158 ASN A O 1
ATOM 1207 N N . ARG A 1 159 ? -2.985 32.184 -19.478 1.00 42.31 159 ARG A N 1
ATOM 1208 C CA . ARG A 1 159 ? -3.998 31.211 -19.864 1.00 42.31 159 ARG A CA 1
ATOM 1209 C C . ARG A 1 159 ? -3.951 31.125 -21.394 1.00 42.31 159 ARG A C 1
ATOM 1211 O O . ARG A 1 159 ? -4.169 32.155 -22.026 1.00 42.31 159 ARG A O 1
ATOM 1218 N N . PRO A 1 160 ? -3.697 29.966 -22.019 1.00 38.91 160 PRO A N 1
ATOM 1219 C CA . PRO A 1 160 ? -4.127 29.794 -23.393 1.00 38.91 160 PRO A CA 1
ATOM 1220 C C . PRO A 1 160 ? -5.659 29.761 -23.373 1.00 38.91 160 PRO A C 1
ATOM 1222 O O . PRO A 1 160 ? -6.259 28.872 -22.764 1.00 38.91 160 PRO A O 1
ATOM 1225 N N . GLU A 1 161 ? -6.287 30.770 -23.971 1.00 38.16 161 GLU A N 1
ATOM 1226 C CA . GLU A 1 161 ? -7.691 30.712 -24.370 1.00 38.16 161 GLU A CA 1
ATOM 1227 C C . GLU A 1 161 ? -7.888 29.476 -25.251 1.00 38.16 161 GLU A C 1
ATOM 1229 O O . GLU A 1 161 ? -7.291 29.346 -26.319 1.00 38.16 161 GLU A O 1
ATOM 1234 N N . VAL A 1 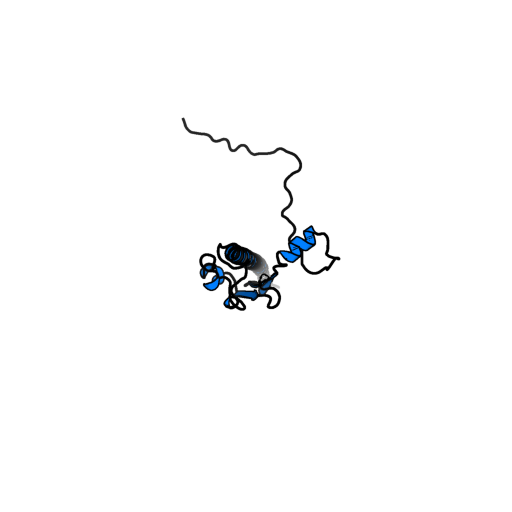162 ? -8.717 28.544 -24.786 1.00 41.97 162 VAL A N 1
ATOM 1235 C CA . VAL A 1 162 ? -9.334 27.564 -25.672 1.00 41.97 162 VAL A CA 1
ATOM 1236 C C . VAL A 1 162 ? -10.503 28.302 -26.304 1.00 41.97 162 VAL A C 1
ATOM 1238 O O . VAL A 1 162 ? -11.553 28.450 -25.682 1.00 41.97 162 VAL A O 1
ATOM 1241 N N . GLU A 1 163 ? -10.280 28.844 -27.498 1.00 40.75 163 GLU A N 1
ATOM 1242 C CA . GLU A 1 163 ? -11.342 29.442 -28.295 1.00 40.75 163 GLU A CA 1
ATOM 1243 C C . GLU A 1 163 ? -12.264 28.312 -28.772 1.00 40.75 163 GLU A C 1
ATOM 1245 O O . GLU A 1 163 ? -11.938 27.492 -29.635 1.00 40.75 163 GLU A O 1
ATOM 1250 N N . GLU A 1 164 ? -13.405 28.226 -28.102 1.00 43.91 164 GLU A N 1
ATOM 1251 C CA . GLU A 1 164 ? -14.530 27.373 -28.431 1.00 43.91 164 GLU A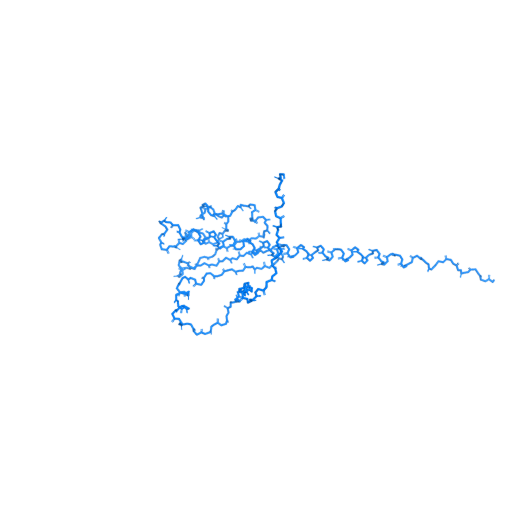 CA 1
ATOM 1252 C C . GLU A 1 164 ? -15.167 27.900 -29.719 1.00 43.91 164 GLU A C 1
ATOM 1254 O O . GLU A 1 164 ? -16.057 28.746 -29.691 1.00 43.91 164 GLU A O 1
ATOM 1259 N N . ASN A 1 165 ? -14.695 27.426 -30.872 1.00 38.12 165 ASN A N 1
ATOM 1260 C CA . ASN A 1 165 ? -15.355 27.730 -32.135 1.00 38.12 165 ASN A CA 1
ATOM 1261 C C . ASN A 1 165 ? -16.594 26.831 -32.264 1.00 38.12 165 ASN A C 1
ATOM 1263 O O . ASN A 1 165 ? -16.561 25.752 -32.863 1.00 38.12 165 ASN A O 1
ATOM 1267 N N . GLN A 1 166 ? -17.682 27.259 -31.617 1.00 37.22 166 GLN A N 1
ATOM 1268 C CA . GLN A 1 166 ? -19.009 26.712 -31.849 1.00 37.22 166 GLN A CA 1
ATOM 1269 C C . GLN A 1 166 ? -19.428 26.998 -33.289 1.00 37.22 166 GLN A C 1
ATOM 1271 O O . GLN A 1 166 ? -19.335 28.110 -33.799 1.00 37.22 166 GLN A O 1
ATOM 1276 N N . SER A 1 167 ? -19.913 25.945 -33.929 1.00 38.00 167 SER A N 1
ATOM 1277 C CA . SER A 1 167 ? -20.575 25.983 -35.220 1.00 38.00 167 SER A CA 1
ATOM 1278 C C . SER A 1 167 ? -21.875 26.786 -35.143 1.00 38.00 167 SER A C 1
ATOM 1280 O O . SER A 1 167 ? -22.744 26.438 -34.342 1.00 38.00 167 SER A O 1
ATOM 1282 N N . GLN A 1 168 ? -22.030 27.780 -36.023 1.00 35.88 168 GLN A N 1
ATOM 1283 C CA . GLN A 1 168 ? -23.280 28.127 -36.717 1.00 35.88 168 GLN A CA 1
ATOM 1284 C C . GLN A 1 168 ? -23.012 29.101 -37.865 1.00 35.88 168 GLN A C 1
ATOM 1286 O O . GLN A 1 168 ? -22.299 30.101 -37.640 1.00 35.88 168 GLN A O 1
#

pLDDT: mean 73.21, std 22.62, range [33.12, 98.0]

Sequence (168 aa):
MNSLYLSATMVLGSLVLSGCEAAERKHYEQRQLTLDRNNAQFYLSQCVQAIERRRAQPGVAQGRLPRKLDGTNCENPLLGDYALDPAQGRIIEKSVIRLDSSRLSSYTIEVHGRDGEVYTYVDRGRAAAEAEQAGTFADSSAGGTVSPPPDVTEGEPNRPEVEENQSQ

Organism: Deinococcus deserti (strain DSM 17065 / CIP 109153 / LMG 22923 / VCD115) (NCBI:txid546414)

Secondary structure (DSSP, 8-state):
-----S--SSSSHHHHHHHHHHHHHHHHHHHHHHHHHHHHHHHHHHHHHHHHHHHTSTTSGGGPPPGGGTT--TT-GGGGGGSPPHHHHTTSSEEEEEE-SS-TT-EEEEEE-TTS-EEEEE---HHHHHHHHTT-------S---PPPP---S--------------